Protein AF-A0A1G4TRI4-F1 (afdb_monomer_lite)

Foldseek 3Di:
DDDPPPPLDQKDKDFAADPVDDPGGDPPVDIDMDGDLRHDPPPDDPLSVQVSCCVVPVDHDDDNSVVVVVVVVVVVPPVVVVVVVVVVVVVVVVVVVVVVVVVVVVVVVVVVVVVVVVVVVVVVVVVVVVVVLLVLLVVLVVCCVVVVDPPVVSCVVSVHDPVVSVVSVVVD

pLDDT: mean 86.49, std 8.92, range [60.31, 97.75]

Structure (mmCIF, N/CA/C/O backbone):
data_AF-A0A1G4TRI4-F1
#
_entry.id   AF-A0A1G4TRI4-F1
#
loop_
_atom_site.group_PDB
_atom_site.id
_atom_site.type_symbol
_atom_site.label_atom_id
_atom_site.label_alt_id
_atom_site.label_comp_id
_atom_site.label_asym_id
_atom_site.label_entity_id
_atom_site.label_seq_id
_atom_site.pdbx_PDB_ins_code
_atom_site.Cartn_x
_atom_site.Cartn_y
_atom_site.Cartn_z
_atom_site.occupancy
_atom_site.B_iso_or_equiv
_atom_site.auth_seq_id
_atom_site.auth_comp_id
_atom_site.auth_asym_id
_atom_site.auth_atom_id
_atom_site.pdbx_PDB_model_num
ATOM 1 N N . LEU A 1 1 ? -16.909 10.795 28.378 1.00 60.75 1 LEU A N 1
ATOM 2 C CA . LEU A 1 1 ? -18.383 10.716 28.311 1.00 60.75 1 LEU A CA 1
ATOM 3 C C . LEU A 1 1 ? -18.891 12.135 28.232 1.00 60.75 1 LEU A C 1
ATOM 5 O O . LEU A 1 1 ? -18.722 12.882 29.187 1.00 60.75 1 LEU A O 1
ATOM 9 N N . GLU A 1 2 ? -19.366 12.513 27.056 1.00 68.19 2 GLU A N 1
ATOM 10 C CA . GLU A 1 2 ? -19.922 13.839 26.784 1.00 68.19 2 GLU A CA 1
ATOM 11 C C . GLU A 1 2 ? -21.440 13.794 26.960 1.00 68.19 2 GLU A C 1
ATOM 13 O O . GLU A 1 2 ? -22.046 12.733 26.784 1.00 68.19 2 GLU A O 1
ATOM 18 N N . ASP A 1 3 ? -22.036 14.925 27.344 1.00 79.50 3 ASP A N 1
ATOM 19 C CA . ASP A 1 3 ? -23.489 15.061 27.397 1.00 79.50 3 ASP A CA 1
ATOM 20 C C . ASP A 1 3 ? -24.019 15.184 25.960 1.00 79.50 3 ASP A C 1
ATOM 22 O O . ASP A 1 3 ? -23.728 16.176 25.299 1.00 79.50 3 ASP A O 1
ATOM 26 N N . PRO A 1 4 ? -24.797 14.213 25.453 1.00 79.94 4 PRO A N 1
ATOM 27 C CA . PRO A 1 4 ? -25.226 14.208 24.056 1.00 79.94 4 PRO A CA 1
ATOM 28 C C . PRO A 1 4 ? -26.129 15.389 23.665 1.00 79.94 4 PRO A C 1
ATOM 30 O O . PRO A 1 4 ? -26.338 15.607 22.472 1.00 79.94 4 PRO A O 1
ATOM 33 N N . PHE A 1 5 ? -26.690 16.127 24.634 1.00 85.62 5 PHE A N 1
ATOM 34 C CA . PHE A 1 5 ? -27.639 17.216 24.372 1.00 85.62 5 PHE A CA 1
ATOM 35 C C . PHE A 1 5 ? -27.357 18.512 25.150 1.00 85.62 5 PHE A C 1
ATOM 37 O O . PHE A 1 5 ? -28.172 19.437 25.089 1.00 85.62 5 PHE A O 1
ATOM 44 N N . ASP A 1 6 ? -26.242 18.584 25.885 1.00 82.88 6 ASP A N 1
ATOM 45 C CA . ASP A 1 6 ? -25.814 19.755 26.668 1.00 82.88 6 ASP A CA 1
ATOM 46 C C . ASP A 1 6 ? -26.894 20.327 27.617 1.00 82.88 6 ASP A C 1
ATOM 48 O O . ASP A 1 6 ? -27.026 21.544 27.789 1.00 82.88 6 ASP A O 1
ATOM 52 N N . LYS A 1 7 ? -27.720 19.464 28.225 1.00 83.50 7 LYS A N 1
ATOM 53 C CA . LYS A 1 7 ? -28.756 19.868 29.202 1.00 83.50 7 LYS A CA 1
ATOM 54 C C . LYS A 1 7 ? -28.446 19.448 30.635 1.00 83.50 7 LYS A C 1
ATOM 56 O O . LYS A 1 7 ? -29.206 19.794 31.536 1.00 83.50 7 LYS A O 1
ATOM 61 N N . GLY A 1 8 ? -27.366 18.707 30.864 1.00 81.44 8 GLY A N 1
ATOM 62 C CA . GLY A 1 8 ? -26.933 18.236 32.177 1.00 81.44 8 GLY A CA 1
ATOM 63 C C . GLY A 1 8 ? -27.856 17.193 32.815 1.00 81.44 8 GLY A C 1
ATOM 64 O O . GLY A 1 8 ? -27.673 16.865 33.991 1.00 81.44 8 GLY A O 1
ATOM 65 N N . ALA A 1 9 ? -28.840 16.667 32.078 1.00 83.12 9 ALA A N 1
ATOM 66 C CA . ALA A 1 9 ? -29.765 15.667 32.600 1.00 83.12 9 ALA A CA 1
ATOM 67 C C . ALA A 1 9 ? -29.130 14.266 32.545 1.00 83.12 9 ALA A C 1
ATOM 69 O O . ALA A 1 9 ? -28.450 13.955 31.567 1.00 83.12 9 ALA A O 1
ATOM 70 N N . PRO A 1 10 ? -29.360 13.405 33.555 1.00 82.12 10 PRO A N 1
ATOM 71 C CA . PRO A 1 10 ? -28.807 12.049 33.598 1.00 82.12 10 PRO A CA 1
ATOM 72 C C . PRO A 1 10 ? -29.534 11.065 32.665 1.00 82.12 10 PRO A C 1
ATOM 74 O O . PRO A 1 10 ? -28.968 10.044 32.278 1.00 82.12 10 PRO A O 1
ATOM 77 N N . VAL A 1 11 ? -30.789 11.350 32.298 1.00 86.25 11 VAL A N 1
ATOM 78 C CA . VAL A 1 11 ? -31.620 10.501 31.434 1.00 86.25 11 VAL A CA 1
ATOM 79 C C . VAL A 1 11 ? -32.413 11.375 30.467 1.00 86.25 11 VAL A C 1
ATOM 81 O O . VAL A 1 11 ? -33.141 12.271 30.890 1.00 86.25 11 VAL A O 1
ATOM 84 N N . TYR A 1 12 ? -32.331 11.067 29.176 1.00 86.94 12 TYR A N 1
ATOM 85 C CA . TYR A 1 12 ? -33.147 11.676 28.131 1.00 86.94 12 TYR A CA 1
ATOM 86 C C . TYR A 1 12 ? -34.072 10.627 27.537 1.00 86.94 12 TYR A C 1
ATOM 88 O O . TYR A 1 12 ? -33.611 9.652 26.951 1.00 86.94 12 TYR A O 1
ATOM 96 N N . THR A 1 13 ? -35.379 10.833 27.664 1.00 88.44 13 THR A N 1
ATOM 97 C CA . THR A 1 13 ? -36.382 9.976 27.024 1.00 88.44 13 THR A CA 1
ATOM 98 C C . THR A 1 13 ? -36.992 10.726 25.854 1.00 88.44 13 THR A C 1
ATOM 100 O O . THR A 1 13 ? -37.580 11.790 26.033 1.00 88.44 13 THR A O 1
ATOM 103 N N . MET A 1 14 ? -36.851 10.171 24.658 1.00 89.06 14 MET A N 1
ATOM 104 C CA . MET A 1 14 ? -37.337 10.755 23.415 1.00 89.06 14 MET A CA 1
ATOM 105 C C . MET A 1 14 ? -38.404 9.864 22.786 1.00 89.06 14 MET A C 1
ATOM 107 O O . MET A 1 14 ? -38.300 8.634 22.797 1.00 89.06 14 MET A O 1
ATOM 111 N N . ARG A 1 15 ? -39.422 10.510 22.217 1.00 89.00 15 ARG A N 1
ATOM 112 C CA . ARG A 1 15 ? -40.486 9.886 21.426 1.00 89.00 15 ARG A CA 1
ATOM 113 C C . ARG A 1 15 ? -40.620 10.611 20.098 1.00 89.00 15 ARG A C 1
ATOM 115 O O . ARG A 1 15 ? -40.369 11.815 20.028 1.00 89.00 15 ARG A O 1
ATOM 122 N N . ASN A 1 16 ? -41.047 9.885 19.072 1.00 86.56 16 ASN A N 1
ATOM 123 C CA . ASN A 1 16 ? -41.341 10.468 17.771 1.00 86.56 16 ASN A CA 1
ATOM 124 C C . ASN A 1 16 ? -42.605 11.334 17.876 1.00 86.56 16 ASN A C 1
ATOM 126 O O . ASN A 1 16 ? -43.660 10.872 18.316 1.00 86.56 16 ASN A O 1
ATOM 130 N N . ARG A 1 17 ? -42.490 12.608 17.499 1.00 89.62 17 ARG A N 1
ATOM 131 C CA . ARG A 1 17 ? -43.561 13.603 17.609 1.00 89.62 17 ARG A CA 1
ATOM 132 C C . ARG A 1 17 ? -43.759 14.334 16.285 1.00 89.62 17 ARG A C 1
ATOM 134 O O . ARG A 1 17 ? -42.794 14.541 15.553 1.00 89.62 17 ARG A O 1
ATOM 141 N N . CYS A 1 18 ? -44.997 14.727 16.003 1.00 86.44 18 CYS A N 1
ATOM 142 C CA . CYS A 1 18 ? -45.339 15.622 14.904 1.00 86.44 18 CYS A CA 1
ATOM 143 C C . CYS A 1 18 ? -44.660 16.992 15.088 1.00 86.44 18 CYS A C 1
ATOM 145 O O . CYS A 1 18 ? -44.443 17.458 16.215 1.00 86.44 18 CYS A O 1
ATOM 147 N N . VAL A 1 19 ? -44.287 17.614 13.968 1.00 90.19 19 VAL A N 1
ATOM 148 C CA . VAL A 1 19 ? -43.621 18.924 13.945 1.00 90.19 19 VAL A CA 1
ATOM 149 C C . VAL A 1 19 ? -44.655 20.046 14.027 1.00 90.19 19 VAL A C 1
ATOM 151 O O . VAL A 1 19 ? -44.415 21.051 14.683 1.00 90.19 19 VAL A O 1
ATOM 154 N N . GLU A 1 20 ? -45.811 19.857 13.394 1.00 93.12 20 GLU A N 1
ATOM 155 C CA . GLU A 1 20 ? -46.899 20.829 13.308 1.00 93.12 20 GLU A CA 1
ATOM 156 C C . GLU A 1 20 ? -47.767 20.872 14.571 1.00 93.12 20 GLU A C 1
ATOM 158 O O . GLU A 1 20 ? -48.318 21.922 14.899 1.00 93.12 20 GLU A O 1
ATOM 163 N N . TYR A 1 21 ? -47.895 19.740 15.272 1.00 89.31 21 TYR A N 1
ATOM 164 C CA . TYR A 1 21 ? -48.759 19.595 16.444 1.00 89.31 21 TYR A CA 1
ATOM 165 C C . TYR A 1 21 ? -47.989 19.062 17.644 1.00 89.31 21 TYR A C 1
ATOM 167 O O . TYR A 1 21 ? -47.414 17.969 17.611 1.00 89.31 21 TYR A O 1
ATOM 175 N N . ASP A 1 22 ? -48.006 19.847 18.721 1.00 83.62 22 ASP A N 1
ATOM 176 C CA . ASP A 1 22 ? -47.105 19.660 19.847 1.00 83.62 22 ASP A CA 1
ATOM 177 C C . ASP A 1 22 ? -47.458 18.496 20.784 1.00 83.62 22 ASP A C 1
ATOM 179 O O . ASP A 1 22 ? -46.621 17.959 21.511 1.00 83.62 22 ASP A O 1
ATOM 183 N N . ASP A 1 23 ? -48.713 18.104 20.752 1.00 87.75 23 ASP A N 1
ATOM 184 C CA . ASP A 1 23 ? -49.334 17.061 21.549 1.00 87.75 23 ASP A CA 1
ATOM 185 C C . ASP A 1 23 ? -49.519 15.752 20.763 1.00 87.75 23 ASP A C 1
ATOM 187 O O . ASP A 1 23 ? -49.886 14.725 21.340 1.00 87.75 23 ASP A O 1
ATOM 191 N N . LEU A 1 24 ? -49.218 15.756 19.458 1.00 87.62 24 LEU A N 1
ATOM 192 C CA . LEU A 1 24 ? -49.402 14.605 18.582 1.00 87.62 24 LEU A CA 1
ATOM 193 C C . LEU A 1 24 ? -48.127 13.758 18.491 1.00 87.62 24 LEU A C 1
ATOM 195 O O . LEU A 1 24 ? -47.176 14.073 17.772 1.00 87.62 24 LEU A O 1
ATOM 199 N N . TYR A 1 25 ? -48.132 12.631 19.197 1.00 86.31 25 TYR A N 1
ATOM 200 C CA . TYR A 1 25 ? -47.065 11.635 19.139 1.00 86.31 25 TYR A CA 1
ATOM 201 C C . TYR A 1 25 ? -47.381 10.538 18.130 1.00 86.31 25 TYR A C 1
ATOM 203 O O . TYR A 1 25 ? -48.521 10.074 18.030 1.00 86.31 25 TYR A O 1
ATOM 211 N N . LEU A 1 26 ? -46.345 10.088 17.423 1.00 83.62 26 LEU A N 1
ATOM 212 C CA . LEU A 1 26 ? -46.428 8.897 16.596 1.00 83.62 26 LEU A CA 1
ATOM 213 C C . LEU A 1 26 ? -46.625 7.702 17.543 1.00 83.62 26 LEU A C 1
ATOM 215 O O . LEU A 1 26 ? -45.773 7.428 18.383 1.00 83.62 26 LEU A O 1
ATOM 219 N N . GLN A 1 27 ? -47.776 7.032 17.459 1.00 85.12 27 GLN A N 1
ATOM 220 C CA . GLN A 1 27 ? -48.134 5.879 18.302 1.00 85.12 27 GLN A CA 1
ATOM 221 C C . GLN A 1 27 ? -47.408 4.605 17.826 1.00 85.12 27 GLN A C 1
ATOM 223 O O . GLN A 1 27 ? -48.021 3.562 17.639 1.00 85.12 27 GLN A O 1
ATOM 228 N N . ASP A 1 28 ? -46.104 4.706 17.563 1.00 86.50 28 ASP A N 1
ATOM 229 C CA . ASP A 1 28 ? -45.261 3.614 17.060 1.00 86.50 28 ASP A CA 1
ATOM 230 C C . ASP A 1 28 ? -44.656 2.751 18.179 1.00 86.50 28 ASP A C 1
ATOM 232 O O . ASP A 1 28 ? -43.784 1.925 17.917 1.00 86.50 28 ASP A O 1
ATOM 236 N N . GLU A 1 29 ? 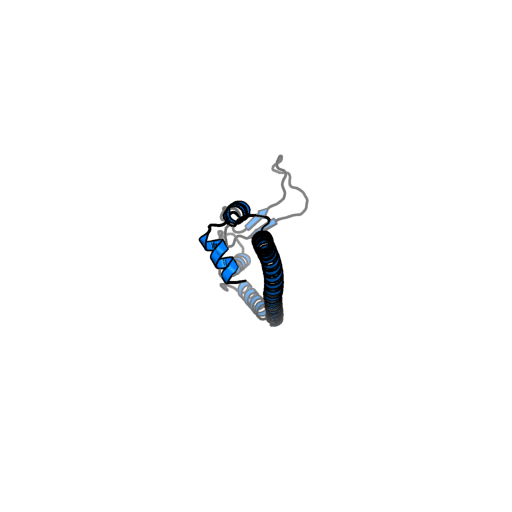-45.087 2.978 19.426 1.00 83.44 29 GLU A N 1
ATOM 237 C CA . GLU A 1 29 ? -44.581 2.348 20.656 1.00 83.44 29 GLU A CA 1
ATOM 238 C C . GLU A 1 29 ? -43.060 2.496 20.864 1.00 83.44 29 GLU A C 1
ATOM 240 O O . GLU A 1 29 ? -42.489 1.925 21.796 1.00 83.44 29 GLU A O 1
ATOM 245 N N . SER A 1 30 ? -42.380 3.307 20.047 1.00 82.44 30 SER A N 1
ATOM 246 C CA . SER A 1 30 ? -40.934 3.450 20.087 1.00 82.44 30 SER A CA 1
ATOM 247 C C . SER A 1 30 ? -40.520 4.539 21.077 1.00 82.44 30 SER A C 1
ATOM 249 O O . SER A 1 30 ? -40.953 5.694 21.029 1.00 82.44 30 SER A O 1
ATOM 251 N N . ILE A 1 31 ? -39.647 4.168 22.013 1.00 86.94 31 ILE A N 1
ATOM 252 C CA . ILE A 1 31 ? -39.060 5.084 22.992 1.00 86.94 31 ILE A CA 1
ATOM 253 C C . ILE A 1 31 ? -37.544 4.949 22.908 1.00 86.94 31 ILE A C 1
ATOM 255 O O . ILE A 1 31 ? -37.003 3.846 22.988 1.00 86.94 31 ILE A O 1
ATOM 259 N N . LYS A 1 32 ? -36.845 6.075 22.744 1.00 87.38 32 LYS A N 1
ATOM 260 C CA . LYS A 1 32 ? -35.379 6.128 22.760 1.00 87.38 32 LYS A CA 1
ATOM 261 C C . LYS A 1 32 ? -34.927 6.725 24.084 1.00 87.38 32 LYS A C 1
ATOM 263 O O . LYS A 1 32 ? -35.313 7.845 24.408 1.00 87.38 32 LYS A O 1
ATOM 268 N N . VAL A 1 33 ? -34.124 5.983 24.843 1.00 87.62 33 VAL A N 1
ATOM 269 C CA . VAL A 1 33 ? -33.568 6.440 26.122 1.00 87.62 33 VAL A CA 1
ATOM 270 C C . VAL A 1 33 ? -32.063 6.614 25.974 1.00 87.62 33 VAL A C 1
ATOM 272 O O . VAL A 1 33 ? -31.361 5.664 25.635 1.00 87.62 33 VAL A O 1
ATOM 275 N N . PHE A 1 34 ? -31.571 7.821 26.240 1.00 84.94 34 PHE A N 1
ATOM 276 C CA . PHE A 1 34 ? -30.145 8.120 26.323 1.00 84.94 34 PHE A CA 1
ATOM 277 C C . PHE A 1 34 ? -29.775 8.330 27.784 1.00 84.94 34 PHE A C 1
ATOM 279 O O . PHE A 1 34 ? -30.428 9.097 28.491 1.00 84.94 34 PHE A O 1
ATOM 286 N N . LEU A 1 35 ? -28.724 7.654 28.230 1.0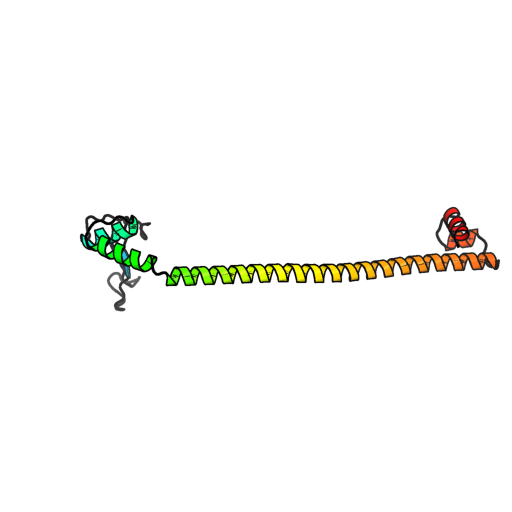0 84.50 35 LEU A N 1
ATOM 287 C CA . LEU A 1 35 ? -28.198 7.798 29.579 1.00 84.50 35 LEU A CA 1
ATOM 288 C C . LEU A 1 35 ? -26.930 8.644 29.536 1.00 84.50 35 LEU A C 1
ATOM 290 O O . LEU A 1 35 ? -26.037 8.389 28.729 1.00 84.50 35 LEU A O 1
ATOM 294 N N . ASN A 1 36 ? -26.853 9.633 30.417 1.00 84.00 36 ASN A N 1
ATOM 295 C CA . ASN A 1 36 ? -25.729 10.546 30.519 1.00 84.00 36 ASN A CA 1
ATOM 296 C C . ASN A 1 36 ? -25.028 10.368 31.868 1.00 84.00 36 ASN A C 1
ATOM 298 O O . ASN A 1 36 ? -25.537 10.761 32.917 1.00 84.00 36 ASN A O 1
ATOM 302 N N . ALA A 1 37 ? -23.825 9.803 31.823 1.00 77.44 37 ALA A N 1
ATOM 303 C CA . ALA A 1 37 ? -23.029 9.542 33.014 1.00 77.44 37 ALA A CA 1
ATOM 304 C C . ALA A 1 37 ? -22.289 10.779 33.567 1.00 77.44 37 ALA A C 1
ATOM 306 O O . ALA A 1 37 ? -21.727 10.695 34.656 1.00 77.44 37 ALA A O 1
ATOM 307 N N . SER A 1 38 ? -22.272 11.909 32.846 1.00 73.44 38 SER A N 1
ATOM 308 C CA . SER A 1 38 ? -21.695 13.185 33.306 1.00 73.44 38 SER A CA 1
ATOM 309 C C . SER A 1 38 ? -22.744 14.197 33.796 1.00 73.44 38 SER A C 1
ATOM 311 O O . SER A 1 38 ? -22.380 15.295 34.212 1.00 73.44 38 SER A O 1
ATOM 313 N N . GLY A 1 39 ? -24.035 13.840 33.765 1.00 73.00 39 GLY A N 1
ATOM 314 C CA . GLY A 1 39 ? -25.140 14.675 34.247 1.00 73.00 39 GLY A CA 1
ATOM 315 C C . GLY A 1 39 ? -25.304 14.678 35.773 1.00 73.00 39 GLY A C 1
ATOM 316 O O . GLY A 1 39 ? -24.600 13.975 36.497 1.00 73.00 39 GLY A O 1
ATOM 317 N N . SER A 1 40 ? -26.265 15.457 36.283 1.00 72.88 40 SER A N 1
ATOM 318 C CA . SER A 1 40 ? -26.584 15.467 37.721 1.00 72.88 40 SER A CA 1
ATOM 319 C C . SER A 1 40 ? -27.204 14.130 38.145 1.00 72.88 40 SER A C 1
ATOM 321 O O . SER A 1 40 ? -28.335 13.804 37.788 1.00 72.88 40 SER A O 1
ATOM 323 N N . LEU A 1 41 ? -26.453 13.347 38.923 1.00 69.31 41 LEU A N 1
ATOM 324 C CA . LEU A 1 41 ? -26.841 12.010 39.392 1.00 69.31 41 LEU A CA 1
ATOM 325 C C . LEU A 1 41 ? -27.748 12.043 40.641 1.00 69.31 41 LEU A C 1
ATOM 327 O O . LEU A 1 41 ? -28.027 10.997 41.224 1.00 69.31 41 LEU A O 1
ATOM 331 N N . ASP A 1 42 ? -28.200 13.225 41.069 1.00 70.00 42 ASP A N 1
ATOM 332 C CA . ASP A 1 42 ? -28.976 13.399 42.305 1.00 70.00 42 ASP A CA 1
ATOM 333 C C . ASP A 1 42 ? -30.456 13.014 42.141 1.00 70.00 42 ASP A C 1
ATOM 335 O O . ASP A 1 42 ? -31.137 12.726 43.122 1.00 70.00 42 ASP A O 1
ATOM 339 N N . GLN A 1 43 ? -30.958 12.988 40.902 1.00 71.25 43 GLN A N 1
ATOM 340 C CA . GLN A 1 43 ? -32.370 12.726 40.585 1.00 71.25 43 GLN A CA 1
ATOM 341 C C . GLN A 1 43 ? -32.660 11.285 40.131 1.00 71.25 43 GLN A C 1
ATOM 343 O O . GLN A 1 43 ? -33.781 10.984 39.726 1.00 71.25 43 GLN A O 1
ATOM 348 N N . ILE A 1 44 ? -31.670 10.390 40.172 1.00 79.94 44 ILE A N 1
ATOM 349 C CA . ILE A 1 44 ? -31.796 9.006 39.688 1.00 79.94 44 ILE A CA 1
ATOM 350 C C . ILE A 1 44 ? -31.737 7.986 40.823 1.00 79.94 44 ILE A C 1
ATOM 352 O O . ILE A 1 44 ? -31.258 8.274 41.921 1.00 79.94 44 ILE A O 1
ATOM 356 N N . SER A 1 45 ? -32.224 6.770 40.550 1.00 82.19 45 SER A N 1
ATOM 357 C CA . SER A 1 45 ? -32.134 5.673 41.513 1.00 82.19 45 SER A CA 1
ATOM 358 C C . SER A 1 45 ? -30.676 5.344 41.833 1.00 82.19 45 SER A C 1
ATOM 360 O O . SER A 1 45 ? -29.767 5.541 41.017 1.00 82.19 45 SER A O 1
ATOM 362 N N . LYS A 1 46 ? -30.459 4.817 43.040 1.00 80.69 46 LYS A N 1
ATOM 363 C CA . LYS A 1 46 ? -29.135 4.413 43.511 1.00 80.69 46 LYS A CA 1
ATOM 364 C C . LYS A 1 46 ? -28.491 3.398 42.559 1.00 80.69 46 LYS A C 1
ATOM 366 O O . LYS A 1 46 ? -27.318 3.560 42.241 1.00 80.69 46 LYS A O 1
ATOM 371 N N . GLU A 1 47 ? -29.251 2.430 42.039 1.00 79.38 47 GLU A N 1
ATOM 372 C CA . GLU A 1 47 ? -28.704 1.431 41.110 1.00 79.38 47 GLU A CA 1
ATOM 373 C C . GLU A 1 47 ? -28.245 2.056 39.786 1.00 79.38 47 GLU A C 1
ATOM 375 O O . GLU A 1 47 ? -27.161 1.747 39.293 1.00 79.38 47 GLU A O 1
ATOM 380 N N . LEU A 1 48 ? -29.039 2.966 39.208 1.00 79.94 48 LEU A N 1
ATOM 381 C CA . LEU A 1 48 ? -28.681 3.616 37.945 1.00 79.94 48 LEU A CA 1
ATOM 382 C C . LEU A 1 48 ? -27.456 4.524 38.111 1.00 79.94 48 LEU A C 1
ATOM 384 O O . LEU A 1 48 ? -26.609 4.595 37.221 1.00 79.94 48 LEU A O 1
ATOM 388 N N . ARG A 1 49 ? -27.338 5.187 39.265 1.00 81.94 49 ARG A N 1
ATOM 389 C CA . ARG A 1 49 ? -26.165 5.988 39.620 1.00 81.94 49 ARG A CA 1
ATOM 390 C C . ARG A 1 49 ? -24.904 5.135 39.712 1.00 81.94 49 ARG A C 1
ATOM 392 O O . ARG A 1 49 ? -23.888 5.512 39.135 1.00 81.94 49 ARG A O 1
ATOM 399 N N . GLU A 1 50 ? -24.975 4.010 40.420 1.00 82.06 50 GLU A N 1
ATOM 400 C CA . GLU A 1 50 ? -23.860 3.064 40.557 1.00 82.06 50 GLU A CA 1
ATOM 401 C C . GLU A 1 50 ? -23.417 2.537 39.182 1.00 82.06 50 GLU A C 1
ATOM 403 O O . GLU A 1 50 ? -22.232 2.588 38.852 1.00 82.06 50 GLU A O 1
ATOM 408 N N . PHE A 1 51 ? -24.371 2.154 38.325 1.00 82.31 51 PHE A N 1
ATOM 409 C CA . PHE A 1 51 ? -24.094 1.718 36.954 1.00 82.31 51 PHE A CA 1
ATOM 410 C C . PHE A 1 51 ? -23.398 2.797 36.110 1.00 82.31 51 PHE A C 1
ATOM 412 O O . PHE A 1 51 ? -22.371 2.529 35.482 1.00 82.31 51 PHE A O 1
ATOM 419 N N . LEU A 1 52 ? -23.929 4.024 36.092 1.00 81.19 52 LEU A N 1
ATOM 420 C CA . LEU A 1 52 ? -23.353 5.114 35.297 1.00 81.19 52 LEU A CA 1
ATOM 421 C C . LEU A 1 52 ? -21.954 5.495 35.780 1.00 81.19 52 LEU A C 1
ATOM 423 O O . LEU A 1 52 ? -21.073 5.761 34.960 1.00 81.19 52 LEU A O 1
ATOM 427 N N . LEU A 1 53 ? -21.725 5.466 37.094 1.00 80.44 53 LEU A N 1
ATOM 428 C CA . LEU A 1 53 ? -20.412 5.725 37.670 1.00 80.44 53 LEU A CA 1
ATOM 429 C C . LEU A 1 53 ? -19.403 4.634 37.293 1.00 80.44 53 LEU A C 1
ATOM 431 O O . LEU A 1 53 ? -18.269 4.964 36.929 1.00 80.44 53 LEU A O 1
ATOM 435 N N . TYR A 1 54 ? -19.815 3.363 37.313 1.00 83.25 54 TYR A N 1
ATOM 436 C CA . TYR A 1 54 ? -18.985 2.248 36.859 1.00 83.25 54 TYR A CA 1
ATOM 437 C C . TYR A 1 54 ? -18.604 2.402 35.381 1.00 83.25 54 TYR A C 1
ATOM 439 O O . TYR A 1 54 ? -17.423 2.339 35.044 1.00 83.25 54 TYR A O 1
ATOM 447 N N . VAL A 1 55 ? -19.564 2.706 34.500 1.00 82.19 55 VAL A N 1
ATOM 448 C CA . VAL A 1 55 ? -19.297 2.926 33.064 1.00 82.19 55 VAL A CA 1
ATOM 449 C C . VAL A 1 55 ? -18.370 4.123 32.834 1.00 82.19 55 VAL A C 1
ATOM 451 O O . VAL A 1 55 ? -17.523 4.084 31.941 1.00 82.19 55 VAL A O 1
ATOM 454 N N . ALA A 1 56 ? -18.504 5.185 33.632 1.00 79.56 56 ALA A N 1
ATOM 455 C CA . ALA A 1 56 ? -17.720 6.400 33.451 1.00 79.56 56 ALA A CA 1
ATOM 456 C C . ALA A 1 56 ? -16.300 6.339 33.999 1.00 79.56 56 ALA A C 1
ATOM 458 O O . ALA A 1 56 ? -15.386 6.914 33.409 1.00 79.56 56 ALA A O 1
ATOM 459 N N . THR A 1 57 ? -16.121 5.689 35.144 1.00 78.19 57 THR A N 1
ATOM 460 C CA . THR A 1 57 ? -14.875 5.769 35.914 1.00 78.19 57 THR A CA 1
ATOM 461 C C . THR A 1 57 ? -14.200 4.420 36.113 1.00 78.19 57 THR A C 1
ATOM 463 O O . THR A 1 57 ? -13.051 4.381 36.545 1.00 78.19 57 THR A O 1
ATOM 466 N N . GLY A 1 58 ? -14.899 3.316 35.837 1.00 74.69 58 GLY A N 1
ATOM 467 C CA . GLY A 1 58 ? -14.456 1.967 36.182 1.00 74.69 58 GLY A CA 1
ATOM 468 C C . GLY A 1 58 ? -14.411 1.700 37.689 1.00 74.69 58 GLY A C 1
ATOM 469 O O . GLY A 1 58 ? -13.868 0.681 38.107 1.00 74.69 58 GLY A O 1
ATOM 470 N N . LYS A 1 59 ? -14.930 2.610 38.527 1.00 76.69 59 LYS A N 1
ATOM 471 C CA . LYS A 1 59 ? -14.961 2.426 39.980 1.00 76.69 59 LYS A CA 1
ATOM 472 C C . LYS A 1 59 ? -16.114 1.518 40.379 1.00 76.69 59 LYS A C 1
ATOM 474 O O . LYS A 1 59 ? -17.239 1.680 39.912 1.00 76.69 59 LYS A O 1
ATOM 479 N N . ILE A 1 60 ? -15.823 0.596 41.288 1.00 73.50 60 ILE A N 1
ATOM 480 C CA . ILE A 1 60 ? -16.800 -0.326 41.856 1.00 73.50 60 ILE A CA 1
ATOM 481 C C . ILE A 1 60 ? -17.348 0.303 43.136 1.00 73.50 60 ILE A C 1
ATOM 483 O O . ILE A 1 60 ? -16.699 0.280 44.180 1.00 73.50 60 ILE A O 1
ATOM 487 N N . GLU A 1 61 ? -18.543 0.874 43.048 1.00 70.12 61 GLU A N 1
ATOM 488 C CA . GLU A 1 61 ? -19.302 1.353 44.202 1.00 70.12 61 GLU A CA 1
ATOM 489 C C . GLU A 1 61 ? -20.642 0.605 44.206 1.00 70.12 61 GLU A C 1
ATOM 491 O O . GLU A 1 61 ? -21.432 0.750 43.276 1.00 70.12 61 GLU A O 1
ATOM 496 N N . GLY A 1 62 ? -20.855 -0.261 45.202 1.00 78.00 62 GLY A N 1
ATOM 497 C CA . GLY A 1 62 ? -22.098 -1.026 45.371 1.00 78.00 62 GLY A CA 1
ATOM 498 C C . GLY A 1 62 ? -22.086 -2.465 44.838 1.00 78.00 62 GLY A C 1
ATOM 499 O O . GLY A 1 62 ? -21.126 -2.935 44.224 1.00 78.00 62 GLY A O 1
ATOM 500 N N . GLU A 1 63 ? -23.175 -3.187 45.120 1.00 82.12 63 GLU A N 1
ATOM 501 C CA . GLU A 1 63 ? -23.348 -4.602 44.751 1.00 82.12 63 GLU A CA 1
ATOM 502 C C . GLU A 1 63 ? -23.506 -4.789 43.237 1.00 82.12 63 GLU A C 1
ATOM 504 O O . GLU A 1 63 ? -22.924 -5.715 42.671 1.00 82.12 63 GLU A O 1
ATOM 509 N N . LEU A 1 64 ? -24.230 -3.882 42.568 1.00 78.69 64 LEU A N 1
ATOM 510 C CA . LEU A 1 64 ? -24.462 -3.943 41.124 1.00 78.69 64 LEU A CA 1
ATOM 511 C C . LEU A 1 64 ? -23.152 -3.789 40.340 1.00 78.69 64 LEU A C 1
ATOM 513 O O . LEU A 1 64 ? -22.850 -4.603 39.467 1.00 78.69 64 LEU A O 1
ATOM 517 N N . SER A 1 65 ? -22.351 -2.780 40.687 1.00 79.25 65 SER A N 1
ATOM 518 C CA . SER A 1 65 ? -21.048 -2.519 40.063 1.00 79.25 65 SER A CA 1
ATOM 519 C C . SER A 1 65 ? -20.079 -3.693 40.243 1.00 79.25 65 SER A C 1
ATOM 521 O O . SER A 1 65 ? -19.312 -4.004 39.337 1.00 79.25 65 SER A O 1
ATOM 523 N N . ASN A 1 66 ? -20.134 -4.378 41.390 1.00 83.19 66 ASN A N 1
ATOM 524 C CA . ASN A 1 66 ? -19.281 -5.532 41.683 1.00 83.19 66 ASN A CA 1
ATOM 525 C C . ASN A 1 66 ? -19.689 -6.765 40.858 1.00 83.19 66 ASN A C 1
ATOM 527 O O . ASN A 1 66 ? -18.846 -7.428 40.255 1.00 83.19 66 ASN A O 1
ATOM 531 N N . ALA A 1 67 ? -20.994 -7.037 40.761 1.00 83.44 67 ALA A N 1
ATOM 532 C CA . ALA A 1 67 ? -21.511 -8.109 39.914 1.00 83.44 67 ALA A CA 1
ATOM 533 C C . ALA A 1 67 ? -21.166 -7.885 38.428 1.00 83.44 67 ALA A C 1
ATOM 535 O O . ALA A 1 67 ? -20.761 -8.822 37.738 1.00 83.44 67 ALA A O 1
ATOM 536 N N . LEU A 1 68 ? -21.270 -6.638 37.952 1.00 81.94 68 LEU A N 1
ATOM 537 C CA . LEU A 1 68 ? -20.862 -6.240 36.602 1.00 81.94 68 LEU A CA 1
ATOM 538 C C . LEU A 1 68 ? -19.369 -6.458 36.369 1.00 81.94 68 LEU A C 1
ATOM 540 O O . LEU A 1 68 ? -18.997 -7.083 35.378 1.00 81.94 68 LEU A O 1
ATOM 544 N N . ASP A 1 69 ? -18.517 -5.985 37.277 1.00 82.44 69 ASP A N 1
ATOM 545 C CA . ASP A 1 69 ? -17.069 -6.100 37.115 1.00 82.44 69 ASP A CA 1
ATOM 546 C C . ASP A 1 69 ? -16.588 -7.553 37.090 1.00 82.44 69 ASP A C 1
ATOM 548 O O . ASP A 1 69 ? -15.723 -7.915 36.289 1.00 82.44 69 ASP A O 1
ATOM 552 N N . HIS A 1 70 ? -17.209 -8.416 37.892 1.00 82.44 70 HIS A N 1
ATOM 553 C CA . HIS A 1 70 ? -16.930 -9.846 37.893 1.00 82.44 70 HIS A CA 1
ATOM 554 C C . HIS A 1 70 ? -17.258 -10.513 36.546 1.00 82.44 70 HIS A C 1
ATOM 556 O O . HIS A 1 70 ? -16.436 -11.258 36.004 1.00 82.44 70 HIS A O 1
ATOM 562 N N . GLU A 1 71 ? -18.427 -10.232 35.966 1.00 81.88 71 GLU A N 1
ATOM 563 C CA . GLU A 1 71 ? -18.814 -10.799 34.668 1.00 81.88 71 GLU A CA 1
ATOM 564 C C . GLU A 1 71 ? -18.021 -10.185 33.503 1.00 81.88 71 GLU A C 1
ATOM 566 O O . GLU A 1 71 ? -17.607 -10.903 32.588 1.00 81.88 71 GLU A O 1
ATOM 571 N N . VAL A 1 72 ? -17.705 -8.887 33.564 1.00 79.94 72 VAL A N 1
ATOM 572 C CA . VAL A 1 72 ? -16.803 -8.227 32.604 1.00 79.94 72 VAL A CA 1
ATOM 573 C C . VAL A 1 72 ? -15.400 -8.829 32.681 1.00 79.94 72 VAL A C 1
ATOM 575 O O . VAL A 1 72 ? -14.786 -9.088 31.645 1.00 79.94 72 VAL A O 1
ATOM 578 N N . SER A 1 73 ? -14.896 -9.107 33.883 1.00 76.62 73 SER A N 1
ATOM 579 C CA . SER A 1 73 ? -13.592 -9.740 34.095 1.00 76.62 73 SER A CA 1
ATOM 580 C C . SER A 1 73 ? -13.554 -11.171 33.560 1.00 76.62 73 SER A C 1
ATOM 582 O O . SER A 1 73 ? -12.575 -11.563 32.922 1.00 76.62 73 SER A O 1
ATOM 584 N N . LYS A 1 74 ? -14.632 -11.945 33.728 1.00 77.69 74 LYS A N 1
ATOM 585 C CA . LYS A 1 74 ? -14.767 -13.267 33.095 1.00 77.69 74 LYS A CA 1
ATOM 586 C C . LYS A 1 74 ? -14.794 -13.182 31.570 1.00 77.69 74 LYS A C 1
ATOM 588 O O . LYS A 1 74 ? -14.123 -13.972 30.913 1.00 77.69 74 LYS A O 1
ATOM 593 N N . ALA A 1 75 ? -15.542 -12.235 31.004 1.00 71.88 75 ALA A N 1
ATOM 594 C CA . ALA A 1 75 ? -15.633 -12.053 29.557 1.00 71.88 75 ALA A CA 1
ATOM 595 C C . ALA A 1 75 ? -14.295 -11.604 28.946 1.00 71.88 75 ALA A C 1
ATOM 597 O O . ALA A 1 75 ? -13.883 -12.140 27.920 1.00 71.88 75 ALA A O 1
ATOM 598 N N . LYS A 1 76 ? -13.577 -10.684 29.607 1.00 67.94 76 LYS A N 1
ATOM 599 C CA . LYS A 1 76 ? -12.228 -10.250 29.203 1.00 67.94 76 LYS A CA 1
ATOM 600 C C . LYS A 1 76 ? -11.201 -11.385 29.241 1.00 67.94 76 LYS A C 1
ATOM 602 O O . LYS A 1 76 ? -10.280 -11.385 28.431 1.00 67.94 76 LYS A O 1
ATOM 607 N N . ASN A 1 77 ? -11.362 -12.343 30.155 1.00 64.31 77 ASN A N 1
ATOM 608 C CA . ASN A 1 77 ? -10.461 -13.485 30.321 1.00 64.31 77 ASN A CA 1
ATOM 609 C C . ASN A 1 77 ? -10.866 -14.732 29.519 1.00 64.31 77 ASN A C 1
ATOM 611 O O . ASN A 1 77 ? -10.257 -15.785 29.706 1.00 64.31 77 ASN A O 1
ATOM 615 N N . LYS A 1 78 ? -11.847 -14.654 28.607 1.00 65.56 78 LYS A N 1
ATOM 616 C CA . LYS A 1 78 ? -12.097 -15.756 27.667 1.00 65.56 78 LYS A CA 1
ATOM 617 C C . LYS A 1 78 ? -10.917 -15.887 26.698 1.00 65.56 78 LYS A C 1
ATOM 619 O O . LYS A 1 78 ? -10.796 -15.141 25.729 1.00 65.56 78 LYS A O 1
ATOM 624 N N . GLU A 1 79 ? -10.063 -16.871 26.973 1.00 60.38 79 GLU A N 1
ATOM 625 C CA . GLU A 1 79 ? -8.893 -17.288 26.179 1.00 60.38 79 GLU A CA 1
ATOM 626 C C . GLU A 1 79 ? -9.189 -17.474 24.682 1.00 60.38 79 GLU A C 1
ATOM 628 O O . GLU A 1 79 ? -8.303 -17.284 23.846 1.00 60.38 79 GLU A O 1
ATOM 633 N N . GLU A 1 80 ? -10.439 -17.792 24.340 1.00 60.78 80 GLU A N 1
ATOM 634 C CA . GLU A 1 80 ? -10.922 -17.955 22.967 1.00 60.78 80 GLU A CA 1
ATOM 635 C C . GLU A 1 80 ? -10.734 -16.680 22.136 1.00 60.78 80 GLU A C 1
ATOM 637 O O . GLU A 1 80 ? -10.135 -16.739 21.067 1.00 60.78 80 GLU A O 1
ATOM 642 N N . TRP A 1 81 ? -11.120 -15.507 22.654 1.00 60.31 81 TRP A N 1
ATOM 643 C CA . TRP A 1 81 ? -11.001 -14.242 21.911 1.00 60.31 81 TRP A CA 1
ATOM 644 C C . TRP A 1 81 ? -9.545 -13.834 21.720 1.00 60.31 81 TRP A C 1
ATOM 646 O O . TRP A 1 81 ? -9.171 -13.280 20.690 1.00 60.31 81 TRP A O 1
ATOM 656 N N . ARG A 1 82 ? -8.696 -14.135 22.706 1.00 69.00 82 ARG A N 1
ATOM 657 C CA . ARG A 1 82 ? -7.258 -13.880 22.617 1.00 69.00 82 ARG A CA 1
ATOM 658 C C . ARG A 1 82 ? -6.609 -14.799 21.583 1.00 69.00 82 ARG A C 1
ATOM 660 O O . ARG A 1 82 ? -5.770 -14.335 20.818 1.00 69.00 82 ARG A O 1
ATOM 667 N N . THR A 1 83 ? -7.007 -16.067 21.536 1.00 73.19 83 THR A N 1
ATOM 668 C CA . THR A 1 83 ? -6.518 -17.031 20.542 1.00 73.19 83 THR A CA 1
ATOM 669 C C . THR A 1 83 ? -6.975 -16.653 19.138 1.00 73.19 83 THR A C 1
ATOM 671 O O . THR A 1 83 ? -6.133 -16.511 18.258 1.00 73.19 83 THR A O 1
ATOM 674 N N . GLU A 1 84 ? -8.269 -16.391 18.940 1.00 74.56 84 GLU A N 1
ATOM 675 C CA . GLU A 1 84 ? -8.819 -15.963 17.647 1.00 74.56 84 GLU A CA 1
ATOM 676 C C . GLU A 1 84 ? -8.164 -14.673 17.150 1.00 74.56 84 GLU A C 1
ATOM 678 O O . GLU A 1 84 ? -7.743 -14.594 15.995 1.00 74.56 84 GLU A O 1
ATOM 683 N N . TYR A 1 85 ? -7.995 -13.687 18.035 1.00 76.12 85 TYR A N 1
ATOM 684 C CA . TYR A 1 85 ? -7.315 -12.436 17.714 1.00 76.12 85 TYR A CA 1
ATOM 685 C C . TYR A 1 85 ? -5.847 -12.656 17.322 1.00 76.12 85 TYR A C 1
ATOM 687 O O . TYR A 1 85 ? -5.380 -12.088 16.335 1.00 76.12 85 TYR A O 1
ATOM 695 N N . MET A 1 86 ? -5.115 -13.509 18.047 1.00 79.44 86 MET A N 1
ATOM 696 C CA . MET A 1 86 ? -3.724 -13.835 17.717 1.00 79.44 86 MET A CA 1
ATOM 697 C C . MET A 1 86 ? -3.606 -14.603 16.397 1.00 79.44 86 MET A C 1
ATOM 699 O O . MET A 1 86 ? -2.719 -14.296 15.604 1.00 79.44 86 MET A O 1
ATOM 703 N N . THR A 1 87 ? -4.498 -15.559 16.128 1.00 86.56 87 THR A N 1
ATOM 704 C CA . THR A 1 87 ? -4.538 -16.295 14.856 1.00 86.56 87 THR A CA 1
ATOM 705 C C . THR A 1 87 ? -4.854 -15.366 13.688 1.00 86.56 87 THR A C 1
ATOM 707 O O . THR A 1 87 ? -4.178 -15.433 12.660 1.00 86.56 87 THR A O 1
ATOM 710 N N . LEU A 1 88 ? -5.831 -14.468 13.845 1.00 89.94 88 LEU A N 1
ATOM 711 C CA . LEU A 1 88 ? -6.164 -13.473 12.829 1.00 89.94 88 LEU A CA 1
ATOM 712 C C . LEU A 1 88 ? -4.966 -12.558 12.543 1.00 89.94 88 LEU A C 1
ATOM 714 O O . LEU A 1 88 ? -4.577 -12.404 11.389 1.00 89.94 88 LEU A O 1
ATOM 718 N N . LEU A 1 89 ? -4.322 -12.034 13.591 1.00 88.56 89 LEU A N 1
ATOM 719 C CA . LEU A 1 89 ? -3.126 -11.198 13.460 1.00 88.56 89 LEU A CA 1
ATOM 720 C C . LEU A 1 89 ? -1.957 -11.922 12.785 1.00 88.56 89 LEU A C 1
ATOM 722 O O . LEU A 1 89 ? -1.253 -11.320 11.973 1.00 88.56 89 LEU A O 1
ATOM 726 N N . MET A 1 90 ? -1.721 -13.195 13.119 1.00 90.94 90 MET A N 1
ATOM 727 C CA . MET A 1 90 ? -0.682 -14.001 12.472 1.00 90.94 90 MET A CA 1
ATOM 728 C C . MET A 1 90 ? -0.970 -14.156 10.980 1.00 90.94 90 MET A C 1
ATOM 730 O O . MET A 1 90 ? -0.093 -13.867 10.166 1.00 90.94 90 MET A O 1
ATOM 734 N N . ARG A 1 91 ? -2.209 -14.510 10.621 1.00 93.56 91 ARG A N 1
ATOM 735 C CA . ARG A 1 91 ? -2.634 -14.660 9.226 1.00 93.56 91 ARG A CA 1
ATOM 736 C C . ARG A 1 91 ? -2.498 -13.356 8.443 1.00 93.56 91 ARG A C 1
ATOM 738 O O . ARG A 1 91 ? -1.999 -13.365 7.321 1.00 93.56 91 ARG A O 1
ATOM 745 N N . ASP A 1 92 ? -2.912 -12.234 9.022 1.00 93.88 92 ASP A N 1
ATOM 746 C CA . ASP A 1 92 ? -2.821 -10.930 8.362 1.00 93.88 92 ASP A CA 1
ATOM 747 C C . ASP A 1 92 ? -1.357 -10.520 8.152 1.00 93.88 92 ASP A C 1
ATOM 749 O O . ASP A 1 92 ? -0.990 -9.995 7.097 1.00 93.88 92 ASP A O 1
ATOM 753 N N . ARG A 1 93 ? -0.483 -10.832 9.117 1.00 94.31 93 ARG A N 1
ATOM 754 C CA . ARG A 1 93 ? 0.961 -10.610 8.993 1.00 94.31 93 ARG A CA 1
ATOM 755 C C . ARG A 1 93 ? 1.594 -11.485 7.913 1.00 94.31 93 ARG A C 1
ATOM 757 O O . ARG A 1 93 ? 2.432 -10.994 7.157 1.00 94.31 93 ARG A O 1
ATOM 764 N N . GLU A 1 94 ? 1.215 -12.756 7.834 1.00 95.31 94 GLU A N 1
ATOM 765 C CA . GLU A 1 94 ? 1.655 -13.669 6.774 1.00 95.31 94 GLU A CA 1
ATOM 766 C C . GLU A 1 94 ? 1.218 -13.156 5.402 1.00 95.31 94 GLU A C 1
ATOM 768 O O . GLU A 1 94 ? 2.061 -12.980 4.526 1.00 95.31 94 GLU A O 1
ATOM 773 N N . LYS A 1 95 ? -0.059 -12.790 5.248 1.00 95.25 95 LYS A N 1
ATOM 774 C CA . LYS A 1 95 ? -0.599 -12.238 3.996 1.00 95.25 95 LYS A CA 1
ATOM 775 C C . LYS A 1 95 ? 0.082 -10.941 3.577 1.00 95.25 95 LYS A C 1
ATOM 777 O O . LYS A 1 95 ? 0.375 -10.752 2.398 1.00 95.25 95 LYS A O 1
ATOM 782 N N . TYR A 1 96 ? 0.387 -10.064 4.528 1.00 96.00 96 TYR A N 1
ATOM 783 C CA . TYR A 1 96 ? 1.156 -8.854 4.252 1.00 96.00 96 TYR A CA 1
ATOM 784 C C . TYR A 1 96 ? 2.570 -9.175 3.744 1.00 96.00 96 TYR A C 1
ATOM 786 O O . TYR A 1 96 ? 3.046 -8.566 2.784 1.00 96.00 96 TYR A O 1
ATOM 794 N N . ASN A 1 97 ? 3.246 -10.146 4.365 1.00 96.62 97 ASN A N 1
ATOM 795 C CA . ASN A 1 97 ? 4.584 -10.565 3.952 1.00 96.62 97 ASN A CA 1
ATOM 796 C C . ASN A 1 97 ? 4.580 -11.240 2.573 1.00 96.62 97 ASN A C 1
ATOM 798 O O . ASN A 1 97 ? 5.464 -10.946 1.768 1.00 96.62 97 ASN A O 1
ATOM 802 N N . GLU A 1 98 ? 3.588 -12.089 2.288 1.00 96.62 98 GLU A N 1
ATOM 803 C CA . GLU A 1 98 ? 3.362 -12.685 0.964 1.00 96.62 98 GLU A CA 1
ATOM 804 C C . GLU A 1 98 ? 3.185 -11.594 -0.095 1.00 96.62 98 GLU A C 1
ATOM 806 O O . GLU A 1 98 ? 3.958 -11.534 -1.050 1.00 96.62 98 GLU A O 1
ATOM 811 N N . GLY A 1 99 ? 2.259 -10.653 0.126 1.00 97.44 99 GLY A N 1
ATOM 812 C CA . GLY A 1 99 ? 2.015 -9.552 -0.808 1.00 97.44 99 GLY A CA 1
ATOM 813 C C . GLY A 1 99 ? 3.250 -8.673 -1.033 1.00 97.44 99 GLY A C 1
ATOM 814 O O . GLY A 1 99 ? 3.533 -8.257 -2.158 1.00 97.44 99 GLY A O 1
ATOM 815 N N . LYS A 1 100 ? 4.050 -8.431 0.012 1.00 97.62 100 LYS A N 1
ATOM 816 C CA . LYS A 1 100 ? 5.323 -7.707 -0.115 1.00 97.62 100 LYS A CA 1
ATOM 817 C C . LYS A 1 100 ? 6.345 -8.486 -0.948 1.00 97.62 100 LYS A C 1
ATOM 819 O O . LYS A 1 100 ? 7.033 -7.888 -1.776 1.00 97.62 100 LYS A O 1
ATOM 824 N N . ALA A 1 101 ? 6.467 -9.794 -0.730 1.00 97.31 101 ALA A N 1
ATOM 825 C CA . ALA A 1 101 ? 7.389 -10.644 -1.478 1.00 97.31 101 ALA A CA 1
ATOM 826 C C . ALA A 1 101 ? 6.998 -10.726 -2.962 1.00 97.31 101 ALA A C 1
ATOM 828 O O . ALA A 1 101 ? 7.855 -10.531 -3.827 1.00 97.31 101 ALA A O 1
ATOM 829 N N . GLU A 1 102 ? 5.712 -10.928 -3.251 1.00 96.88 102 GLU A N 1
ATOM 830 C CA . GLU A 1 102 ? 5.169 -10.930 -4.611 1.00 96.88 102 GLU A CA 1
ATOM 831 C C . GLU A 1 102 ? 5.392 -9.586 -5.306 1.00 96.88 102 GLU A C 1
ATOM 833 O O . GLU A 1 102 ? 5.925 -9.550 -6.415 1.00 96.88 102 GLU A O 1
ATOM 838 N N . GLY A 1 103 ? 5.089 -8.470 -4.634 1.00 97.75 103 GLY A N 1
ATOM 839 C CA . GLY A 1 103 ? 5.306 -7.131 -5.184 1.00 97.75 103 GLY A CA 1
ATOM 840 C C . GLY A 1 103 ? 6.768 -6.869 -5.560 1.00 97.75 103 GLY A C 1
ATOM 841 O O . GLY A 1 103 ? 7.051 -6.338 -6.635 1.00 97.75 103 GLY A O 1
ATOM 842 N N . ILE A 1 104 ? 7.719 -7.300 -4.724 1.00 97.56 104 ILE A N 1
ATOM 843 C CA . ILE A 1 104 ? 9.156 -7.193 -5.026 1.00 97.56 104 ILE A CA 1
ATOM 844 C C . ILE A 1 104 ? 9.537 -8.083 -6.215 1.00 97.56 104 ILE A C 1
ATOM 846 O O . ILE A 1 104 ? 10.315 -7.656 -7.073 1.00 97.56 104 ILE A O 1
ATOM 850 N N . ALA A 1 105 ? 9.028 -9.315 -6.266 1.00 97.25 105 ALA A N 1
ATOM 851 C CA . ALA A 1 105 ? 9.331 -10.255 -7.340 1.00 97.25 105 ALA A CA 1
ATOM 852 C C . ALA A 1 105 ? 8.821 -9.742 -8.695 1.00 97.25 105 ALA A C 1
ATOM 854 O O . ALA A 1 105 ? 9.593 -9.679 -9.655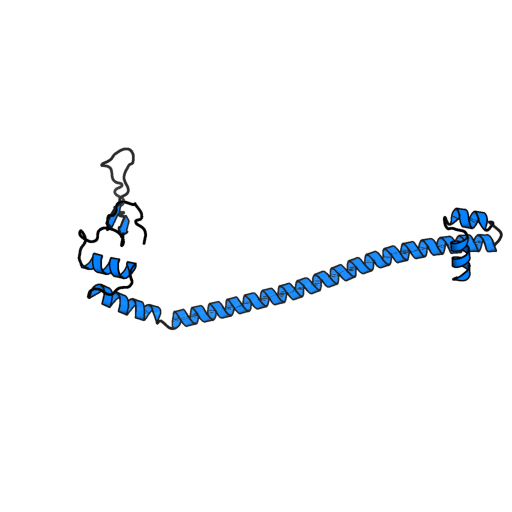 1.00 97.25 105 ALA A O 1
ATOM 855 N N . VAL A 1 106 ? 7.561 -9.301 -8.748 1.00 97.31 106 VAL A N 1
ATOM 856 C CA . VAL A 1 106 ? 6.945 -8.715 -9.945 1.00 97.31 106 VAL A CA 1
ATOM 857 C C . VAL A 1 106 ? 7.688 -7.448 -10.358 1.00 97.31 106 VAL A C 1
ATOM 859 O O . VAL A 1 106 ? 8.093 -7.337 -11.512 1.00 97.31 106 VAL A O 1
ATOM 862 N N . GLY A 1 107 ? 7.957 -6.534 -9.420 1.00 97.50 107 GLY A N 1
ATOM 863 C CA . GLY A 1 107 ? 8.674 -5.290 -9.712 1.00 97.50 107 GLY A CA 1
ATOM 864 C C . GLY A 1 107 ? 10.066 -5.527 -10.309 1.00 97.50 107 GLY A C 1
ATOM 865 O O . GLY A 1 107 ? 10.436 -4.895 -11.297 1.00 97.50 107 GLY A O 1
ATOM 866 N N . LYS A 1 108 ? 10.826 -6.493 -9.775 1.00 97.12 108 LYS A N 1
ATOM 867 C CA . LYS A 1 108 ? 12.133 -6.879 -10.335 1.00 97.12 108 LYS A CA 1
ATOM 868 C C . LYS A 1 108 ? 12.016 -7.503 -11.723 1.00 97.12 108 LYS A C 1
ATOM 870 O O . LYS A 1 108 ? 12.847 -7.215 -12.583 1.00 97.12 108 LYS A O 1
ATOM 875 N N . ALA A 1 109 ? 11.030 -8.373 -11.935 1.00 96.50 109 ALA A N 1
ATOM 876 C CA . ALA A 1 109 ? 10.827 -9.036 -13.218 1.00 96.50 109 ALA A CA 1
ATOM 877 C C . ALA A 1 109 ? 10.465 -8.027 -14.317 1.00 96.50 109 ALA A C 1
ATOM 879 O O . ALA A 1 109 ? 11.098 -8.030 -15.373 1.00 96.50 109 ALA A O 1
ATOM 880 N N . VAL A 1 110 ? 9.514 -7.129 -14.034 1.00 96.94 110 VAL A N 1
ATOM 881 C CA . VAL A 1 110 ? 9.090 -6.066 -14.955 1.00 96.94 110 VAL A CA 1
ATOM 882 C C . VAL A 1 110 ? 10.250 -5.121 -15.249 1.00 96.94 110 VAL A C 1
ATOM 884 O O . VAL A 1 110 ? 10.622 -4.973 -16.409 1.00 96.94 110 VAL A O 1
ATOM 887 N N . GLY A 1 111 ? 10.909 -4.580 -14.218 1.00 97.19 111 GLY A N 1
ATOM 888 C CA . GLY A 1 111 ? 12.020 -3.645 -14.417 1.00 97.19 111 GLY A CA 1
ATOM 889 C C . GLY A 1 111 ? 13.187 -4.251 -15.206 1.00 97.19 111 GLY A C 1
ATOM 890 O O . GLY A 1 111 ? 13.787 -3.584 -16.046 1.00 97.19 111 GLY A O 1
ATOM 891 N N . LYS A 1 112 ? 13.488 -5.542 -15.004 1.00 97.12 112 LYS A N 1
ATOM 892 C CA . LYS A 1 112 ? 14.504 -6.245 -15.801 1.00 97.12 112 LYS A CA 1
ATOM 893 C C . LYS A 1 112 ? 14.068 -6.413 -17.258 1.00 97.12 112 LYS A C 1
ATOM 895 O O . LYS A 1 112 ? 14.887 -6.220 -18.153 1.00 97.12 112 LYS A O 1
ATOM 900 N N . ALA A 1 113 ? 12.818 -6.804 -17.499 1.00 95.88 113 ALA A N 1
ATOM 901 C CA . ALA A 1 113 ? 12.298 -6.994 -18.849 1.00 95.88 113 ALA A CA 1
ATOM 902 C C . ALA A 1 113 ? 12.288 -5.676 -19.637 1.00 95.88 113 ALA A C 1
ATOM 904 O O . ALA A 1 113 ? 12.780 -5.639 -20.764 1.00 95.88 113 ALA A O 1
ATOM 905 N N . GLU A 1 114 ? 11.809 -4.595 -19.020 1.00 96.00 114 GLU A N 1
ATOM 906 C CA . GLU A 1 114 ? 11.801 -3.254 -19.611 1.00 96.00 114 GLU A CA 1
ATOM 907 C C . GLU A 1 114 ? 13.220 -2.756 -19.887 1.00 96.00 114 GLU A C 1
ATOM 909 O O . GLU A 1 114 ? 13.512 -2.343 -21.008 1.00 96.00 114 GLU A O 1
ATOM 914 N N . GLY A 1 115 ? 14.135 -2.881 -18.920 1.00 96.44 115 GLY A N 1
ATOM 915 C CA . GLY A 1 115 ? 15.529 -2.473 -19.102 1.00 96.44 115 GLY A CA 1
ATOM 916 C C . GLY A 1 115 ? 16.224 -3.205 -20.255 1.00 96.44 115 GLY A C 1
ATOM 917 O O . GLY A 1 115 ? 16.927 -2.584 -21.050 1.00 96.44 115 GLY A O 1
ATOM 918 N N . ILE A 1 116 ? 15.989 -4.515 -20.402 1.00 96.50 116 ILE A N 1
ATOM 919 C CA . ILE A 1 116 ? 16.522 -5.296 -21.532 1.00 96.50 116 ILE A CA 1
ATOM 920 C C . ILE A 1 116 ? 15.896 -4.844 -22.854 1.00 96.50 116 ILE A C 1
ATOM 922 O O . ILE A 1 116 ? 16.607 -4.716 -23.851 1.00 96.50 116 ILE A O 1
ATOM 926 N N . ALA A 1 117 ? 14.580 -4.628 -22.884 1.00 95.88 117 ALA A N 1
ATOM 927 C CA . ALA A 1 117 ? 13.877 -4.226 -24.097 1.00 95.88 117 ALA A CA 1
ATOM 928 C C . ALA A 1 117 ? 14.361 -2.859 -24.599 1.00 95.88 117 ALA A C 1
ATOM 930 O O . ALA A 1 117 ? 14.703 -2.735 -25.776 1.00 95.88 117 ALA A O 1
ATOM 931 N N . VAL A 1 118 ? 14.453 -1.874 -23.701 1.00 96.12 118 VAL A N 1
ATOM 932 C CA . VAL A 1 118 ? 14.944 -0.525 -24.010 1.00 96.12 118 VAL A CA 1
ATOM 933 C C . VAL A 1 118 ? 16.400 -0.581 -24.459 1.00 96.12 118 VAL A C 1
ATOM 935 O O . VAL A 1 118 ? 16.703 -0.156 -25.571 1.00 96.12 118 VAL A O 1
ATOM 938 N N . GLY A 1 119 ? 17.284 -1.205 -23.672 1.00 96.12 119 GLY A N 1
ATOM 939 C CA . GLY A 1 119 ? 18.707 -1.275 -24.012 1.00 96.12 119 GLY A CA 1
ATOM 940 C C . GLY A 1 119 ? 18.972 -1.986 -25.343 1.00 96.12 119 GLY A C 1
ATOM 941 O O . GLY A 1 119 ? 19.828 -1.565 -26.119 1.00 96.12 119 GLY A O 1
ATOM 942 N N . LYS A 1 120 ? 18.204 -3.036 -25.666 1.00 96.25 120 LYS A N 1
ATOM 943 C CA . LYS A 1 120 ? 18.311 -3.720 -26.962 1.00 96.25 120 LYS A CA 1
ATOM 944 C C . LYS A 1 120 ? 17.813 -2.846 -28.113 1.00 96.25 120 LYS A C 1
ATOM 946 O O . LYS A 1 120 ? 18.433 -2.846 -29.174 1.00 96.25 120 LYS A O 1
ATOM 951 N N . ALA A 1 121 ? 16.700 -2.137 -27.934 1.00 94.88 121 ALA A N 1
ATOM 952 C CA . ALA A 1 121 ? 16.160 -1.252 -28.961 1.00 94.88 121 ALA A CA 1
ATOM 953 C C . ALA A 1 121 ? 17.125 -0.096 -29.266 1.00 94.88 121 ALA A C 1
ATOM 955 O O . ALA A 1 121 ? 17.430 0.144 -30.434 1.00 94.88 121 ALA A O 1
ATOM 956 N N . GLU A 1 122 ? 17.655 0.553 -28.228 1.00 94.75 122 GLU A N 1
ATOM 957 C CA . GLU A 1 122 ? 18.642 1.629 -28.353 1.00 94.75 122 GLU A CA 1
ATOM 958 C C . GLU A 1 122 ? 19.935 1.130 -28.999 1.00 94.75 122 GLU A C 1
ATOM 960 O O . GLU A 1 122 ? 20.382 1.708 -29.987 1.00 94.75 122 GLU A O 1
ATOM 965 N N . GLY A 1 123 ? 20.487 0.007 -28.530 1.00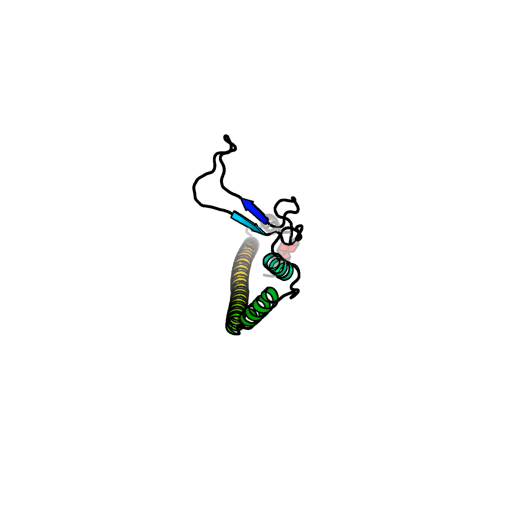 95.50 123 GLY A N 1
ATOM 966 C CA . GLY A 1 123 ? 21.710 -0.562 -29.100 1.00 95.50 123 GLY A CA 1
ATOM 967 C C . GLY A 1 123 ? 21.572 -0.932 -30.580 1.00 95.50 123 GLY A C 1
ATOM 968 O O . GLY A 1 123 ? 22.471 -0.661 -31.372 1.00 95.50 123 GLY A O 1
ATOM 969 N N . ILE A 1 124 ? 20.429 -1.497 -30.991 1.00 95.44 124 ILE A N 1
ATOM 970 C CA . ILE A 1 124 ? 20.161 -1.788 -32.409 1.00 95.44 124 ILE A CA 1
ATOM 971 C C . ILE A 1 124 ? 20.041 -0.496 -33.222 1.00 95.44 124 ILE A C 1
ATOM 973 O O . ILE A 1 124 ? 20.522 -0.451 -34.354 1.00 95.44 124 ILE A O 1
ATOM 977 N N . ALA A 1 125 ? 19.376 0.529 -32.689 1.00 94.88 125 ALA A N 1
ATOM 978 C CA . ALA A 1 125 ? 19.202 1.797 -33.388 1.00 94.88 125 ALA A CA 1
ATOM 979 C C . ALA A 1 125 ? 20.547 2.506 -33.606 1.00 94.88 125 ALA A C 1
ATOM 981 O O . ALA A 1 125 ? 20.843 2.896 -34.735 1.00 94.88 125 ALA A O 1
ATOM 982 N N . VAL A 1 126 ? 21.371 2.598 -32.557 1.00 95.44 126 VAL A N 1
ATOM 983 C CA . VAL A 1 126 ? 22.713 3.195 -32.615 1.00 95.44 126 VAL A CA 1
ATOM 984 C C . VAL A 1 126 ? 23.605 2.409 -33.572 1.00 95.44 126 VAL A C 1
ATOM 986 O O . VAL A 1 126 ? 24.088 2.980 -34.544 1.00 95.44 126 VAL A O 1
ATOM 989 N N . GLY A 1 127 ? 23.716 1.088 -33.400 1.00 94.75 127 GLY A N 1
ATOM 990 C CA . GLY A 1 127 ? 24.578 0.268 -34.255 1.00 94.75 127 GLY A CA 1
ATOM 991 C C . GLY A 1 127 ? 24.168 0.278 -35.734 1.00 94.75 127 GLY A C 1
ATOM 992 O O . GLY A 1 127 ? 25.022 0.238 -36.616 1.00 94.75 127 GLY A O 1
ATOM 993 N N . LYS A 1 128 ? 22.866 0.382 -36.043 1.00 94.94 128 LYS A N 1
ATOM 994 C CA . LYS A 1 128 ? 22.404 0.565 -37.432 1.00 94.94 128 LYS A CA 1
ATOM 995 C C . LYS A 1 128 ? 22.778 1.931 -37.999 1.00 94.94 128 LYS A C 1
ATOM 997 O O . LYS A 1 128 ? 23.106 2.010 -39.180 1.00 94.94 128 LYS A O 1
ATOM 1002 N N . ALA A 1 129 ? 22.674 2.992 -37.202 1.00 93.06 129 ALA A N 1
ATOM 1003 C CA . ALA A 1 129 ? 23.024 4.339 -37.638 1.00 93.06 129 ALA A CA 1
ATOM 1004 C C . ALA A 1 129 ? 24.535 4.459 -37.890 1.00 93.06 129 ALA A C 1
ATOM 1006 O O . ALA A 1 129 ? 24.931 4.937 -38.954 1.00 93.06 129 ALA A O 1
ATOM 1007 N N . GLU A 1 130 ? 25.350 3.951 -36.963 1.00 91.69 130 GLU A N 1
ATOM 1008 C CA . GLU A 1 130 ? 26.810 3.897 -37.084 1.00 91.69 130 GLU A CA 1
ATOM 1009 C C . GLU A 1 130 ? 27.218 3.077 -38.311 1.00 91.69 130 GLU A C 1
ATOM 1011 O O . GLU A 1 130 ? 27.810 3.634 -39.234 1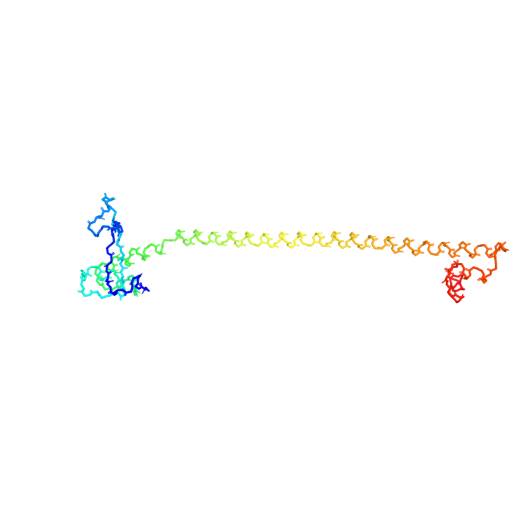.00 91.69 130 GLU A O 1
ATOM 1016 N N . GLY A 1 131 ? 26.771 1.822 -38.428 1.00 92.44 131 GLY A N 1
ATOM 1017 C CA . GLY A 1 131 ? 27.119 0.969 -39.570 1.00 92.44 131 GLY A CA 1
ATOM 1018 C C . GLY A 1 131 ? 26.684 1.529 -40.933 1.00 92.44 131 GLY A C 1
ATOM 1019 O O . GLY A 1 131 ? 27.379 1.342 -41.931 1.00 92.44 131 GLY A O 1
ATOM 1020 N N . LEU A 1 132 ? 25.561 2.257 -41.006 1.00 92.44 132 LEU A N 1
ATOM 1021 C CA . LEU A 1 132 ? 25.152 2.934 -42.242 1.00 92.44 132 LEU A CA 1
ATOM 1022 C C . LEU A 1 132 ? 26.081 4.110 -42.579 1.00 92.44 132 LEU A C 1
ATOM 1024 O O . LEU A 1 132 ? 26.391 4.328 -43.752 1.00 92.44 132 LEU A O 1
ATOM 1028 N N . SER A 1 133 ? 26.516 4.868 -41.570 1.00 89.25 133 SER A N 1
ATOM 1029 C CA . SER A 1 133 ? 27.454 5.976 -41.758 1.00 89.25 133 SER A CA 1
ATOM 1030 C C . SER A 1 133 ? 28.840 5.486 -42.183 1.00 89.25 133 SER A C 1
ATOM 1032 O O . SER A 1 133 ? 29.371 5.980 -43.176 1.00 89.25 133 SER A O 1
ATOM 1034 N N . GLU A 1 134 ? 29.363 4.447 -41.531 1.00 91.50 134 GLU A N 1
ATOM 1035 C CA . GLU A 1 134 ? 30.637 3.809 -41.872 1.00 91.50 134 GLU A CA 1
ATOM 1036 C C . GLU A 1 134 ? 30.597 3.210 -43.281 1.00 91.50 134 GLU A C 1
ATOM 1038 O O . GLU A 1 134 ? 31.472 3.487 -44.101 1.00 91.50 134 GLU A O 1
ATOM 1043 N N . GLY A 1 135 ? 29.530 2.476 -43.617 1.00 91.94 135 GLY A N 1
ATOM 1044 C CA . GLY A 1 135 ? 29.347 1.909 -44.954 1.00 91.94 135 GLY A CA 1
ATOM 1045 C C . GLY A 1 135 ? 29.285 2.976 -46.051 1.00 91.94 135 GLY A C 1
ATOM 1046 O O . GLY A 1 135 ? 29.839 2.789 -47.136 1.00 91.94 135 GLY A O 1
ATOM 1047 N N . LYS A 1 136 ? 28.670 4.133 -45.768 1.00 92.62 136 LYS A N 1
ATOM 1048 C CA . LYS A 1 136 ? 28.659 5.276 -46.692 1.00 92.62 136 LYS A CA 1
ATOM 1049 C C . LYS A 1 136 ? 30.069 5.841 -46.904 1.00 92.62 136 LYS A C 1
ATOM 1051 O O . LYS A 1 136 ? 30.402 6.197 -48.032 1.00 92.62 136 LYS A O 1
ATOM 1056 N N . ILE A 1 137 ? 30.890 5.924 -45.856 1.00 92.94 137 ILE A N 1
ATOM 1057 C CA . ILE A 1 137 ? 32.271 6.421 -45.953 1.00 92.94 137 ILE A CA 1
ATOM 1058 C C . ILE A 1 137 ? 33.146 5.425 -46.717 1.00 92.94 137 ILE A C 1
ATOM 1060 O O . ILE A 1 137 ? 33.836 5.839 -47.645 1.00 92.94 137 ILE A O 1
ATOM 1064 N N . MET A 1 138 ? 33.059 4.125 -46.414 1.00 92.94 138 MET A N 1
ATOM 1065 C CA . MET A 1 138 ? 33.766 3.079 -47.165 1.00 92.94 138 MET A CA 1
ATOM 1066 C C . MET A 1 138 ? 33.439 3.125 -48.658 1.00 92.94 138 MET A C 1
ATOM 1068 O O . MET A 1 138 ? 34.344 3.071 -49.485 1.00 92.94 138 MET A O 1
ATOM 1072 N N . MET A 1 139 ? 32.160 3.283 -49.014 1.00 93.69 139 MET A N 1
ATOM 1073 C CA . MET A 1 139 ? 31.748 3.410 -50.414 1.00 93.69 139 MET A CA 1
ATOM 1074 C C . MET A 1 139 ? 32.337 4.662 -51.082 1.00 93.69 139 MET A C 1
ATOM 1076 O O . MET A 1 139 ? 32.713 4.623 -52.249 1.00 93.69 139 MET A O 1
ATOM 1080 N N . LEU A 1 140 ? 32.416 5.791 -50.373 1.00 93.56 140 LEU A N 1
ATOM 1081 C CA . LEU A 1 140 ? 33.046 6.998 -50.914 1.00 93.56 140 LEU A CA 1
ATOM 1082 C C . LEU A 1 140 ? 34.554 6.806 -51.107 1.00 93.56 140 LEU A C 1
ATOM 1084 O O . LEU A 1 140 ? 35.077 7.223 -52.135 1.00 93.56 140 LEU A O 1
ATOM 1088 N N . LEU A 1 141 ? 35.234 6.151 -50.163 1.00 92.81 141 LEU A N 1
ATOM 1089 C CA . LEU A 1 141 ? 36.662 5.844 -50.268 1.00 92.81 141 LEU A CA 1
ATOM 1090 C C . LEU A 1 141 ? 36.956 4.872 -51.415 1.00 92.81 141 LEU A C 1
ATOM 1092 O O . LEU A 1 141 ? 37.890 5.114 -52.172 1.00 92.81 141 LEU A O 1
ATOM 1096 N N . SER A 1 142 ? 36.123 3.846 -51.622 1.00 93.62 142 SER A N 1
ATOM 1097 C CA . SER A 1 142 ? 36.306 2.924 -52.749 1.00 93.62 142 SER A CA 1
ATOM 1098 C C . SER A 1 142 ? 36.180 3.637 -54.098 1.00 93.62 142 SER A C 1
ATOM 1100 O O . SER A 1 142 ? 36.957 3.377 -55.006 1.00 93.62 142 SER A O 1
ATOM 1102 N N . LEU A 1 143 ? 35.253 4.595 -54.227 1.00 95.25 143 LEU A N 1
ATOM 1103 C CA . LEU A 1 143 ? 35.129 5.415 -55.439 1.00 95.25 143 LEU A CA 1
ATOM 1104 C C . LEU A 1 143 ? 36.346 6.324 -55.671 1.00 95.25 143 LEU A C 1
ATOM 1106 O O . LEU A 1 143 ? 36.632 6.663 -56.822 1.00 95.25 143 LEU A O 1
ATOM 1110 N N . VAL A 1 144 ? 37.038 6.740 -54.605 1.00 93.69 144 VAL A N 1
ATOM 1111 C CA . VAL A 1 144 ? 38.318 7.450 -54.732 1.00 93.69 144 VAL A CA 1
ATOM 1112 C C . VAL A 1 144 ? 39.403 6.505 -55.231 1.00 93.69 144 VAL A C 1
ATOM 1114 O O . VAL A 1 144 ? 40.149 6.869 -56.139 1.00 93.69 144 VAL A O 1
ATOM 1117 N N . ASP A 1 145 ? 39.484 5.302 -54.665 1.00 92.19 145 ASP A N 1
ATOM 1118 C CA . ASP A 1 145 ? 40.488 4.306 -55.049 1.00 92.19 145 ASP A CA 1
ATOM 1119 C C . ASP A 1 145 ? 40.307 3.841 -56.502 1.00 92.19 145 ASP A C 1
ATOM 1121 O O . ASP A 1 145 ? 41.289 3.667 -57.223 1.00 92.19 145 ASP A O 1
ATOM 1125 N N . ASP A 1 146 ? 39.058 3.757 -56.968 1.00 95.06 146 ASP A N 1
ATOM 1126 C CA . ASP A 1 146 ? 38.702 3.499 -58.369 1.00 95.06 146 ASP A CA 1
ATOM 1127 C C . ASP A 1 146 ? 38.965 4.707 -59.298 1.00 95.06 146 ASP A C 1
ATOM 1129 O O . ASP A 1 146 ? 38.788 4.617 -60.516 1.00 95.06 146 ASP A O 1
ATOM 1133 N N . GLY A 1 147 ? 39.362 5.861 -58.749 1.00 92.56 147 GLY A N 1
ATOM 1134 C CA . GLY A 1 147 ? 39.630 7.094 -59.494 1.00 92.56 147 GLY A CA 1
ATOM 1135 C C . GLY A 1 147 ? 38.382 7.776 -60.067 1.00 92.56 147 GLY A C 1
ATOM 1136 O O . GLY A 1 147 ? 38.500 8.619 -60.957 1.00 92.56 147 GLY A O 1
ATOM 1137 N N . ILE A 1 148 ? 37.186 7.415 -59.590 1.00 96.06 148 ILE A N 1
ATOM 1138 C CA . ILE A 1 148 ? 35.902 7.960 -60.062 1.00 96.06 148 ILE A CA 1
ATOM 1139 C C . ILE A 1 148 ? 35.655 9.358 -59.481 1.00 96.06 148 ILE A C 1
ATOM 1141 O O . ILE A 1 148 ? 35.094 10.222 -60.159 1.00 96.06 148 ILE A O 1
ATOM 1145 N N . ILE A 1 149 ? 36.059 9.582 -58.229 1.00 94.94 149 ILE A N 1
ATOM 1146 C CA . ILE A 1 149 ? 35.994 10.884 -57.551 1.00 94.94 149 ILE A CA 1
ATOM 1147 C C . ILE A 1 149 ? 37.339 11.215 -56.900 1.00 94.94 149 ILE A C 1
ATOM 1149 O O . ILE A 1 149 ? 38.129 10.323 -56.608 1.00 94.94 149 ILE A O 1
ATOM 1153 N N . ASP A 1 150 ? 37.599 12.496 -56.649 1.00 93.81 150 ASP A N 1
ATOM 1154 C CA . ASP A 1 150 ? 38.761 12.913 -55.862 1.00 93.81 150 ASP A CA 1
ATOM 1155 C C . ASP A 1 150 ? 38.464 12.920 -54.348 1.00 93.81 150 ASP A C 1
ATOM 1157 O O . ASP A 1 150 ? 37.311 12.861 -53.904 1.00 93.81 150 ASP A O 1
ATOM 1161 N N . MET A 1 151 ? 39.524 12.995 -53.536 1.00 90.19 151 MET A N 1
ATOM 1162 C CA . MET A 1 151 ? 39.404 13.008 -52.072 1.00 90.19 151 MET A CA 1
ATOM 1163 C C . MET A 1 151 ? 38.612 14.209 -51.543 1.00 90.19 151 MET A C 1
ATOM 1165 O O . MET A 1 151 ? 37.910 14.077 -50.543 1.00 90.19 151 MET A O 1
ATOM 1169 N N . GLN A 1 152 ? 38.698 15.372 -52.191 1.00 91.62 152 GLN A N 1
ATOM 1170 C CA . GLN A 1 152 ? 38.007 16.581 -51.733 1.00 91.62 152 GLN A CA 1
ATOM 1171 C C . GLN A 1 152 ? 36.489 16.442 -51.914 1.00 91.62 152 GLN A C 1
ATOM 1173 O O . GLN A 1 152 ? 35.710 16.814 -51.034 1.00 91.62 152 GLN A O 1
ATOM 1178 N N . GLU A 1 153 ? 36.057 15.827 -53.013 1.00 91.69 153 GLU A N 1
ATOM 1179 C CA . GLU A 1 153 ? 34.659 15.511 -53.281 1.00 91.69 153 GLU A CA 1
ATOM 1180 C C . GLU A 1 153 ? 34.137 14.403 -52.350 1.00 91.69 153 GLU A C 1
ATOM 1182 O O . GLU A 1 153 ? 32.997 14.483 -51.884 1.00 91.69 153 GLU A O 1
ATOM 1187 N N . ALA A 1 154 ? 34.961 13.409 -51.999 1.00 91.81 154 ALA A N 1
ATOM 1188 C CA . ALA A 1 154 ? 34.608 12.399 -50.997 1.00 91.81 154 ALA A CA 1
ATOM 1189 C C . ALA A 1 154 ? 34.397 13.010 -49.597 1.00 91.81 154 ALA A C 1
ATOM 1191 O O . ALA A 1 154 ? 33.382 12.722 -48.960 1.00 91.81 154 ALA A O 1
ATOM 1192 N N . ILE A 1 155 ? 35.290 13.905 -49.151 1.00 92.81 155 ILE A N 1
ATOM 1193 C CA . ILE A 1 155 ? 35.177 14.648 -47.878 1.00 92.81 155 ILE A CA 1
ATOM 1194 C C . ILE A 1 155 ? 33.901 15.502 -47.862 1.00 92.81 155 ILE A C 1
ATOM 1196 O O . ILE A 1 155 ? 33.115 15.476 -46.914 1.00 92.81 155 ILE A O 1
ATOM 1200 N N . LYS A 1 156 ? 33.624 16.208 -48.960 1.00 92.06 156 LYS A N 1
ATOM 1201 C CA . LYS A 1 156 ? 32.413 17.025 -49.089 1.00 92.06 156 LYS A CA 1
ATOM 1202 C C . LYS A 1 156 ? 31.126 16.192 -49.034 1.00 92.06 156 LYS A C 1
ATOM 1204 O O . LYS A 1 156 ? 30.134 16.640 -48.460 1.00 92.06 156 LYS A O 1
ATOM 1209 N N . ARG A 1 157 ? 31.115 14.992 -49.629 1.00 91.75 157 ARG A N 1
ATOM 1210 C CA . ARG A 1 157 ? 29.945 14.087 -49.665 1.00 91.75 157 ARG A CA 1
ATOM 1211 C C . ARG A 1 157 ? 29.751 13.270 -48.388 1.00 91.75 157 ARG A C 1
ATOM 1213 O O . ARG A 1 157 ? 28.613 12.880 -48.090 1.00 91.75 157 ARG A O 1
ATOM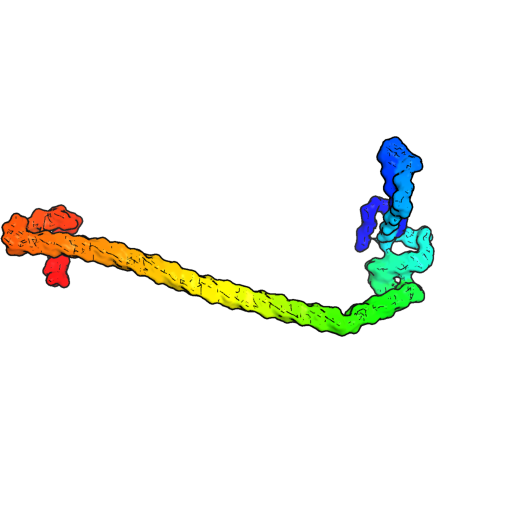 1220 N N . SER A 1 158 ? 30.828 12.989 -47.656 1.00 90.06 158 SER A N 1
ATOM 1221 C CA . SER A 1 158 ? 30.761 12.321 -46.354 1.00 90.06 158 SER A CA 1
ATOM 1222 C C . SER A 1 158 ? 30.195 13.259 -45.287 1.00 90.06 158 SER A C 1
ATOM 1224 O O . SER A 1 158 ? 29.441 12.804 -44.430 1.00 90.06 158 SER A O 1
ATOM 1226 N N . GLY A 1 159 ? 30.474 14.565 -45.397 1.00 88.44 159 GLY A N 1
ATOM 1227 C CA . GLY A 1 159 ? 30.097 15.567 -44.396 1.00 88.44 159 GLY A CA 1
ATOM 1228 C C . GLY A 1 159 ? 31.019 15.573 -43.172 1.00 88.44 159 GLY A C 1
ATOM 1229 O O . GLY A 1 159 ? 30.679 16.196 -42.170 1.00 88.44 159 GLY A O 1
ATOM 1230 N N . LEU A 1 160 ? 32.156 14.877 -43.257 1.00 89.00 160 LEU A N 1
ATOM 1231 C CA . LEU A 1 160 ? 33.199 14.823 -42.236 1.00 89.00 160 LEU A CA 1
ATOM 1232 C C . LEU A 1 160 ? 34.326 15.808 -42.555 1.00 89.00 160 LEU A C 1
ATOM 1234 O O . LEU A 1 160 ? 34.483 16.257 -43.691 1.00 89.00 160 LEU A O 1
ATOM 1238 N N . SER A 1 161 ? 35.140 16.124 -41.554 1.00 91.06 161 SER A N 1
ATOM 1239 C CA . SER A 1 161 ? 36.400 16.832 -41.758 1.00 91.06 161 SER A CA 1
ATOM 1240 C C . SER A 1 161 ? 37.443 15.936 -42.435 1.00 91.06 161 SER A C 1
ATOM 1242 O O . SER A 1 161 ? 37.400 14.709 -42.350 1.00 91.06 161 SER A O 1
ATOM 1244 N N . GLU A 1 162 ? 38.423 16.557 -43.091 1.00 89.25 162 GLU A N 1
ATOM 1245 C CA . GLU A 1 162 ? 39.528 15.849 -43.749 1.00 89.25 162 GLU A CA 1
ATOM 1246 C C . GLU A 1 162 ? 40.271 14.914 -42.782 1.00 89.25 162 GLU A C 1
ATOM 1248 O O . GLU A 1 162 ? 40.506 13.751 -43.104 1.00 89.25 162 GLU A O 1
ATOM 1253 N N . ASN A 1 163 ? 40.540 15.380 -41.558 1.00 90.19 163 ASN A N 1
ATOM 1254 C CA . ASN A 1 163 ? 41.193 14.578 -40.522 1.00 90.19 163 ASN A CA 1
ATOM 1255 C C . ASN A 1 163 ? 40.371 13.343 -40.121 1.00 90.19 163 ASN A C 1
ATOM 1257 O O . ASN A 1 163 ? 40.947 12.292 -39.859 1.00 90.19 163 ASN A O 1
ATOM 1261 N N . GLU A 1 164 ? 39.041 13.448 -40.072 1.00 90.06 164 GLU A N 1
ATOM 1262 C CA . GLU A 1 164 ? 38.159 12.322 -39.739 1.00 90.06 164 GLU A CA 1
ATOM 1263 C C . GLU A 1 164 ? 38.121 11.280 -40.859 1.00 90.06 164 GLU A C 1
ATOM 1265 O O . GLU A 1 164 ? 38.150 10.087 -40.576 1.00 90.06 164 GLU A O 1
ATOM 1270 N N . VAL A 1 165 ? 38.117 11.708 -42.125 1.00 88.81 165 VAL A N 1
ATOM 1271 C CA . VAL A 1 165 ? 38.157 10.790 -43.277 1.00 88.81 165 VAL A CA 1
ATOM 1272 C C . VAL A 1 165 ? 39.512 10.088 -43.386 1.00 88.81 165 VAL A C 1
ATOM 1274 O O . VAL A 1 165 ? 39.551 8.886 -43.643 1.00 88.81 165 VAL A O 1
ATOM 1277 N N . ILE A 1 166 ? 40.617 10.812 -43.170 1.00 87.69 166 ILE A N 1
ATOM 1278 C CA . ILE A 1 166 ? 41.969 10.231 -43.156 1.00 87.69 166 ILE A CA 1
ATOM 1279 C C . ILE A 1 166 ? 42.077 9.197 -42.039 1.00 87.69 166 ILE A C 1
ATOM 1281 O O . ILE A 1 166 ? 42.463 8.062 -42.294 1.00 87.69 166 ILE A O 1
ATOM 1285 N N . LYS A 1 167 ? 41.657 9.562 -40.825 1.00 90.62 167 LYS A N 1
ATOM 1286 C CA . LYS A 1 167 ? 41.667 8.652 -39.681 1.00 90.62 167 LYS A CA 1
ATOM 1287 C C . LYS A 1 167 ? 40.804 7.410 -39.933 1.00 90.62 167 LYS A C 1
ATOM 1289 O O . LYS A 1 167 ? 41.254 6.301 -39.679 1.00 90.62 167 LYS A O 1
ATOM 1294 N N . PHE A 1 168 ? 39.607 7.579 -40.497 1.00 91.00 168 PHE A N 1
ATOM 1295 C CA . PHE A 1 168 ? 38.726 6.458 -40.835 1.00 91.00 168 PHE A CA 1
ATOM 1296 C C . PHE A 1 168 ? 39.376 5.484 -41.829 1.00 91.00 168 PHE A C 1
ATOM 1298 O O . PHE A 1 168 ? 39.252 4.274 -41.663 1.00 91.00 168 PHE A O 1
ATOM 1305 N N . ARG A 1 169 ? 40.091 6.015 -42.832 1.00 88.50 169 ARG A N 1
ATOM 1306 C CA . ARG A 1 169 ? 40.843 5.243 -43.834 1.00 88.50 169 ARG A CA 1
ATOM 1307 C C . ARG A 1 169 ? 42.080 4.539 -43.259 1.00 88.50 169 ARG A C 1
ATOM 1309 O O . ARG A 1 169 ? 42.544 3.572 -43.841 1.00 88.50 169 ARG A O 1
ATOM 1316 N N . GLU A 1 170 ? 42.657 5.045 -42.174 1.00 88.31 170 GLU A N 1
ATOM 1317 C CA . GLU A 1 170 ? 43.776 4.389 -41.481 1.00 88.31 170 GLU A CA 1
ATOM 1318 C C . GLU A 1 170 ? 43.302 3.271 -40.538 1.00 88.31 170 GLU A C 1
ATOM 1320 O O . GLU A 1 170 ? 44.039 2.317 -40.291 1.00 88.31 170 GLU A O 1
ATOM 1325 N N . GLU A 1 171 ? 42.085 3.392 -40.000 1.00 84.81 171 GLU A N 1
ATOM 1326 C CA . GLU A 1 171 ? 41.489 2.437 -39.056 1.00 84.81 171 GLU A CA 1
ATOM 1327 C C . GLU A 1 171 ? 40.818 1.224 -39.733 1.00 84.81 171 GLU A C 1
ATOM 1329 O O . GLU A 1 171 ? 40.584 0.220 -39.055 1.00 84.81 171 GLU A O 1
ATOM 1334 N N . HIS A 1 172 ? 40.536 1.293 -41.041 1.00 79.75 172 HIS A N 1
ATOM 1335 C CA . HIS A 1 172 ? 39.838 0.266 -41.831 1.00 79.75 172 HIS A CA 1
ATOM 1336 C C . HIS A 1 172 ? 40.586 -0.076 -43.119 1.00 79.75 172 HIS A C 1
ATOM 1338 O O . HIS A 1 172 ? 40.592 -1.275 -43.483 1.00 79.75 172 HIS A O 1
#

Radius of gyration: 45.01 Å; chains: 1; bounding box: 93×39×105 Å

Sequence (172 aa):
LEDPFDKGAPVYTMRNRCVEYDDLYLQDESIKVFLNASGSLDQISKELREFLLYVATGKIEGELSNALDHEVSKAKNKEEWRTEYMTLLMRDREKYNEGKAEGIAVGKAVGKAEGIAVGKAEGIAVGKAEGLSEGKIMMLLSLVDDGIIDMQEAIKRSGLSENEVIKFREEH

Secondary structure (DSSP, 8-state):
---TTSS--SEEEEE-B-SS-TT-B--S--EEEEE-TTS-GGGS-HHHHHHHHHHHH----SHHHHHHHHHHHHHHT-HHHHHHHHHHHHHHHHHHHHHHHHHHHHHHHHHHHHHHHHHHHHHHHHHHHHHHHHHHHHHHHHHHHTTSS-HHHHHHHHTS-HHHHHHHHHH-